Protein AF-A0AAD9X648-F1 (afdb_monomer_lite)

Radius of gyration: 16.15 Å; chains: 1; bounding box: 49×30×41 Å

Sequence (107 aa):
MKTDYSGWFVKYHVNLNSITTAFPEMISTILDPSGLRYYRFVILGIVREADDRESYMAFHMPGKVIRYNLNDKNFNVIYDFSPGSENTYLRFNWVDAYHYIEIVAGI

pLDDT: mean 78.24, std 14.99, range [40.88, 95.56]

Secondary structure (DSSP, 8-state):
--TT-TT---S-----HHHHHH-GGGB-TTS-TTSTTSB--EEEEEE--TTSTT-EEEEEETTEEEEEETTT--EEEEEE--TT-TT------GGG--S--------

Foldseek 3Di:
DDPVCVPDDDPFDADCPVVCVVPVLQADPVDDPVDPSRGQKDFPDWDADPVRQQIWTWMDGQQFIKTARRPPRDIDTPDGNDPDCSPPGDDDDPVNDDPDDPPPPDD

Organism: NCBI:txid168575

Structure (mmCIF, N/CA/C/O backbone):
data_AF-A0AAD9X648-F1
#
_entry.id   AF-A0AAD9X648-F1
#
loop_
_atom_site.group_PDB
_atom_site.id
_atom_site.type_symbol
_atom_site.label_atom_id
_atom_site.label_alt_id
_atom_site.label_comp_id
_atom_s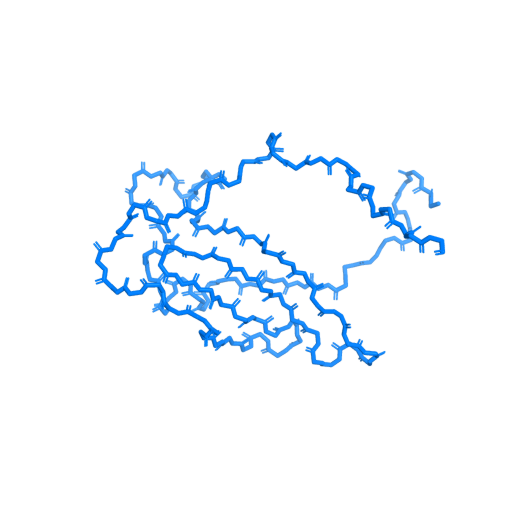ite.label_asym_id
_atom_site.label_entity_id
_atom_site.label_seq_id
_atom_site.pdbx_PDB_ins_code
_atom_site.Cartn_x
_atom_site.Cartn_y
_atom_site.Cartn_z
_atom_site.occupancy
_atom_site.B_iso_or_equiv
_atom_site.auth_seq_id
_atom_site.auth_comp_id
_atom_site.auth_asym_id
_atom_site.auth_atom_id
_atom_site.pdbx_PDB_model_num
ATOM 1 N N . MET A 1 1 ? -17.367 16.232 15.665 1.00 62.41 1 MET A N 1
ATOM 2 C CA . MET A 1 1 ? -15.997 15.833 16.061 1.00 62.41 1 MET A CA 1
ATOM 3 C C . MET A 1 1 ? -15.327 17.044 16.694 1.00 62.41 1 MET A C 1
ATOM 5 O O . MET A 1 1 ? -15.542 18.135 16.180 1.00 62.41 1 MET A O 1
ATOM 9 N N . LYS A 1 2 ? -14.619 16.902 17.822 1.00 79.44 2 LYS A N 1
ATOM 10 C CA . LYS A 1 2 ? -13.956 18.050 18.463 1.00 79.44 2 LYS A CA 1
ATOM 11 C C . LYS A 1 2 ? -12.779 18.529 17.607 1.00 79.44 2 LYS A C 1
ATOM 13 O O . LYS A 1 2 ? -12.116 17.718 16.964 1.00 79.44 2 LYS A O 1
ATOM 18 N N . THR A 1 3 ? -12.538 19.835 17.603 1.00 85.50 3 THR A N 1
ATOM 19 C CA . THR A 1 3 ? -11.454 20.489 16.849 1.00 85.50 3 THR A CA 1
ATOM 20 C C . THR A 1 3 ? -10.067 20.220 17.431 1.00 85.50 3 THR A C 1
ATOM 22 O O . THR A 1 3 ? -9.070 20.428 16.753 1.00 85.50 3 THR A O 1
ATOM 25 N N . ASP A 1 4 ? -10.007 19.741 18.672 1.00 87.31 4 ASP A N 1
ATOM 26 C CA . ASP A 1 4 ? -8.782 19.394 19.394 1.00 87.31 4 ASP A CA 1
ATOM 27 C C . ASP A 1 4 ? -8.274 17.975 19.092 1.00 87.31 4 ASP A C 1
ATOM 29 O O . ASP A 1 4 ? -7.300 17.532 19.692 1.00 87.31 4 ASP A O 1
ATOM 33 N N . TYR A 1 5 ? -8.944 17.246 18.192 1.00 80.25 5 TYR A N 1
ATOM 34 C CA . TYR A 1 5 ? -8.614 15.867 17.830 1.00 80.25 5 TYR A CA 1
ATOM 35 C C . TYR A 1 5 ? -8.596 14.878 19.018 1.00 80.25 5 TYR A C 1
ATOM 37 O O . TYR A 1 5 ? -8.196 13.731 18.849 1.00 80.25 5 TYR A O 1
ATOM 45 N N . SER A 1 6 ? -9.106 15.255 20.200 1.00 82.38 6 SER A N 1
ATOM 46 C CA . SER A 1 6 ? -8.964 14.507 21.469 1.00 82.38 6 SER A CA 1
ATOM 47 C C . SER A 1 6 ? -9.663 13.139 21.528 1.00 82.38 6 SER A C 1
ATOM 49 O O . SER A 1 6 ? -9.538 12.423 22.516 1.00 82.38 6 SER A O 1
ATOM 51 N N . GLY A 1 7 ? -10.395 12.755 20.479 1.00 85.19 7 GLY A N 1
ATOM 52 C CA . GLY A 1 7 ? -11.007 11.430 20.321 1.00 85.19 7 GLY A CA 1
ATOM 53 C C . GLY A 1 7 ? -10.490 10.642 19.116 1.00 85.19 7 GLY A C 1
ATOM 54 O O . GLY A 1 7 ? -11.063 9.609 18.777 1.00 85.19 7 GLY A O 1
ATOM 55 N N . TRP A 1 8 ? -9.465 11.141 18.426 1.00 87.00 8 TRP A N 1
ATOM 56 C CA . TRP A 1 8 ? -8.893 10.453 17.278 1.00 87.00 8 TRP A CA 1
ATOM 57 C C . TRP A 1 8 ? -7.961 9.348 17.752 1.00 87.00 8 TRP A C 1
ATOM 59 O O . TRP A 1 8 ? -7.132 9.541 18.637 1.00 87.00 8 TRP A O 1
ATOM 69 N N . PHE A 1 9 ? -8.068 8.197 17.106 1.00 87.62 9 PHE A N 1
ATOM 70 C CA . PHE A 1 9 ? -7.111 7.115 17.245 1.00 87.62 9 PHE A CA 1
ATOM 71 C C . PHE A 1 9 ? -6.688 6.655 15.854 1.00 87.62 9 PHE A C 1
ATOM 73 O O . PHE A 1 9 ? -7.450 6.732 14.887 1.00 87.62 9 PHE A O 1
ATOM 80 N N . VAL A 1 10 ? -5.447 6.191 15.746 1.00 85.50 10 VAL A N 1
ATOM 81 C CA . VAL A 1 10 ? -4.933 5.632 14.496 1.00 85.50 10 VAL A CA 1
ATOM 82 C C . VAL A 1 10 ? -5.611 4.290 14.267 1.00 85.50 10 VAL A C 1
ATOM 84 O O . VAL A 1 10 ? -5.434 3.364 15.054 1.00 85.50 10 VAL A O 1
ATOM 87 N N . LYS A 1 11 ? -6.389 4.187 13.187 1.00 85.06 11 LYS A N 1
ATOM 88 C CA . LYS A 1 11 ? -7.056 2.933 12.822 1.00 85.06 11 LYS A CA 1
ATOM 89 C C . LYS A 1 11 ? -6.120 1.969 12.088 1.00 85.06 11 LYS A C 1
ATOM 91 O O . LYS A 1 11 ? -6.158 0.777 12.354 1.00 85.06 11 LYS A O 1
ATOM 96 N N . TYR A 1 12 ? -5.249 2.485 11.218 1.00 86.69 12 TYR A N 1
ATOM 97 C CA . TYR A 1 12 ? -4.280 1.678 10.475 1.00 86.69 12 TYR A CA 1
ATOM 98 C C . TYR A 1 12 ? -2.923 2.372 10.413 1.00 86.69 12 TYR A C 1
ATOM 100 O O . TYR A 1 12 ? -2.850 3.578 10.181 1.00 86.69 12 TYR A O 1
ATOM 108 N N . HIS A 1 13 ? -1.852 1.595 10.575 1.00 87.75 13 HIS A N 1
ATOM 109 C CA . HIS A 1 13 ? -0.480 2.064 10.413 1.00 87.75 13 HIS A CA 1
ATOM 110 C C . HIS A 1 13 ? 0.195 1.302 9.270 1.00 87.75 13 HIS A C 1
ATOM 112 O O . HIS A 1 13 ? 0.574 0.138 9.416 1.00 87.75 13 HIS A O 1
ATOM 118 N N . VAL A 1 14 ? 0.339 1.972 8.128 1.00 87.50 14 VAL A N 1
ATOM 119 C CA . VAL A 1 14 ? 0.875 1.384 6.897 1.00 87.50 14 VAL A CA 1
ATOM 120 C C . VAL A 1 14 ? 2.393 1.543 6.858 1.00 87.50 14 VAL A C 1
ATOM 122 O O . VAL A 1 14 ? 2.912 2.642 7.033 1.00 87.50 14 VAL A O 1
ATOM 125 N N . ASN A 1 15 ? 3.105 0.446 6.598 1.00 87.06 15 ASN A N 1
ATOM 126 C CA . ASN A 1 15 ? 4.544 0.457 6.344 1.00 87.06 15 ASN A CA 1
ATOM 127 C C . ASN A 1 15 ? 4.815 -0.149 4.963 1.00 87.06 15 ASN A C 1
ATOM 129 O O . ASN A 1 15 ? 4.538 -1.327 4.741 1.00 87.06 15 ASN A O 1
ATOM 133 N N . LEU A 1 16 ? 5.357 0.667 4.056 1.00 86.75 16 LEU A N 1
ATOM 134 C CA . LEU A 1 16 ? 5.600 0.303 2.659 1.00 86.75 16 LEU A CA 1
ATOM 135 C C . LEU A 1 16 ? 7.027 -0.215 2.408 1.00 86.75 16 LEU A C 1
ATOM 137 O O . LEU A 1 16 ? 7.346 -0.548 1.273 1.00 86.75 16 LEU A O 1
ATOM 141 N N . ASN A 1 17 ? 7.881 -0.335 3.432 1.00 88.00 17 ASN A N 1
ATOM 142 C CA . ASN A 1 17 ? 9.277 -0.769 3.261 1.00 88.00 17 ASN A CA 1
ATOM 143 C C . ASN A 1 17 ? 9.401 -2.176 2.649 1.00 88.00 17 ASN A C 1
ATOM 145 O O . ASN A 1 17 ? 10.304 -2.445 1.860 1.00 88.00 17 ASN A O 1
ATOM 149 N N . SER A 1 18 ? 8.498 -3.093 3.008 1.00 89.62 18 SER A N 1
ATOM 150 C CA . SER A 1 18 ? 8.470 -4.439 2.420 1.00 89.62 18 SER A CA 1
ATOM 151 C C . SER A 1 18 ? 8.107 -4.405 0.933 1.00 89.62 18 SER A C 1
ATOM 153 O O . SER A 1 18 ? 8.682 -5.149 0.142 1.00 89.62 18 SER A O 1
ATOM 155 N N . ILE A 1 19 ? 7.214 -3.495 0.542 1.00 90.94 19 ILE A N 1
ATOM 156 C CA . ILE A 1 19 ? 6.806 -3.288 -0.850 1.00 90.94 19 ILE A CA 1
ATOM 157 C C . ILE A 1 19 ? 7.953 -2.662 -1.639 1.00 90.94 19 ILE A C 1
ATOM 159 O O . ILE A 1 19 ? 8.252 -3.135 -2.725 1.00 90.94 19 ILE A O 1
ATOM 163 N N . THR A 1 20 ? 8.636 -1.650 -1.10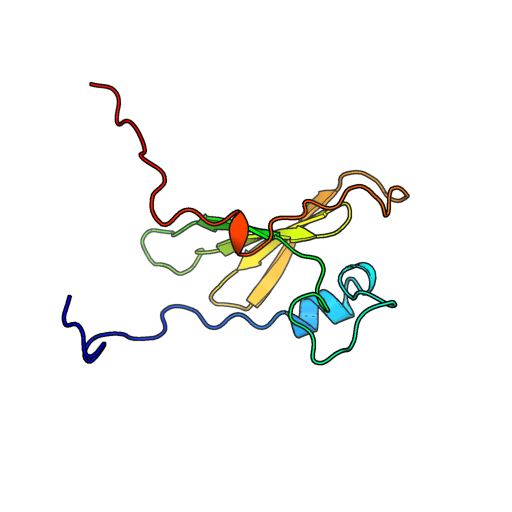2 1.00 89.31 20 THR A N 1
ATOM 164 C CA . THR A 1 20 ? 9.759 -0.998 -1.800 1.00 89.31 20 THR A CA 1
ATOM 165 C C . THR A 1 20 ? 10.967 -1.921 -1.953 1.00 89.31 20 THR A C 1
ATOM 167 O O . THR A 1 20 ? 11.723 -1.784 -2.910 1.00 89.31 20 THR A O 1
ATOM 170 N N . THR A 1 21 ? 11.123 -2.894 -1.050 1.00 90.50 21 THR A N 1
ATOM 171 C CA . THR A 1 21 ? 12.124 -3.965 -1.174 1.00 90.50 21 THR A CA 1
ATOM 172 C C . THR A 1 21 ? 11.762 -4.942 -2.298 1.00 90.50 21 THR A C 1
ATOM 174 O O . THR A 1 21 ? 12.638 -5.357 -3.050 1.00 90.50 21 THR A O 1
ATOM 177 N N . ALA A 1 22 ? 10.480 -5.304 -2.427 1.00 91.56 22 ALA A N 1
ATOM 178 C CA . ALA A 1 22 ? 9.999 -6.208 -3.475 1.00 91.56 22 ALA A CA 1
ATOM 179 C C . ALA A 1 22 ? 9.873 -5.534 -4.853 1.00 91.56 22 ALA A C 1
ATOM 181 O O . ALA A 1 22 ? 10.050 -6.194 -5.874 1.00 91.56 22 ALA A O 1
ATOM 182 N N . PHE A 1 23 ? 9.589 -4.231 -4.875 1.00 90.12 23 PHE A N 1
ATOM 183 C CA . PHE A 1 23 ? 9.362 -3.432 -6.076 1.00 90.12 23 PHE A CA 1
ATOM 184 C C . PHE A 1 23 ? 10.162 -2.120 -6.030 1.00 90.12 23 PHE A C 1
ATOM 186 O O . PHE A 1 23 ? 9.608 -1.049 -5.740 1.00 90.12 23 PHE A O 1
ATOM 193 N N . PRO A 1 24 ? 11.477 -2.169 -6.307 1.00 88.50 24 PRO A N 1
ATOM 194 C CA . PRO A 1 24 ? 12.335 -0.988 -6.284 1.00 88.50 24 PRO A CA 1
ATOM 195 C C . PRO A 1 24 ? 11.905 0.110 -7.265 1.00 88.50 24 PRO A C 1
ATOM 197 O O . PRO A 1 24 ? 12.220 1.275 -7.041 1.00 88.50 24 PRO A O 1
ATOM 200 N N . GLU A 1 25 ? 11.140 -0.215 -8.314 1.00 84.88 25 GLU A N 1
ATOM 201 C CA . GLU A 1 25 ? 10.580 0.757 -9.262 1.00 84.88 25 GLU A CA 1
ATOM 202 C C . GLU A 1 25 ? 9.599 1.754 -8.615 1.00 84.88 25 GLU A C 1
ATOM 204 O O . GLU A 1 25 ? 9.312 2.816 -9.176 1.00 84.88 25 GLU A O 1
ATOM 209 N N . MET A 1 26 ? 9.105 1.441 -7.412 1.00 85.12 26 MET A N 1
ATOM 210 C CA . MET A 1 26 ? 8.341 2.366 -6.578 1.00 85.12 26 MET A CA 1
ATOM 211 C C . MET A 1 26 ? 9.206 3.526 -6.065 1.00 85.12 26 MET A C 1
ATOM 213 O O . MET A 1 26 ? 8.669 4.576 -5.719 1.00 85.12 26 MET A O 1
ATOM 217 N N . ILE A 1 27 ? 10.529 3.378 -6.008 1.00 85.00 27 ILE A N 1
ATOM 218 C CA . ILE A 1 27 ? 11.446 4.418 -5.540 1.00 85.00 27 ILE A CA 1
ATOM 219 C C . ILE A 1 27 ? 11.853 5.309 -6.717 1.00 85.00 27 ILE A C 1
ATOM 221 O O . ILE A 1 27 ? 12.279 4.847 -7.774 1.00 85.00 27 ILE A O 1
ATOM 225 N N . SER A 1 28 ? 11.749 6.623 -6.538 1.00 77.12 28 SER A N 1
ATOM 226 C CA . SER A 1 28 ? 12.234 7.578 -7.526 1.00 77.12 28 SER A CA 1
ATOM 227 C C . SER A 1 28 ? 13.742 7.786 -7.394 1.00 77.12 28 SER A C 1
ATOM 229 O O . SER A 1 28 ? 14.214 8.310 -6.393 1.00 77.12 28 SER A O 1
ATOM 231 N N . THR A 1 29 ? 14.494 7.469 -8.447 1.00 71.81 29 THR A N 1
ATOM 232 C CA . THR A 1 29 ? 15.961 7.634 -8.510 1.00 71.81 29 THR A CA 1
ATOM 233 C C . THR A 1 29 ? 16.435 9.083 -8.665 1.00 71.81 29 THR A C 1
ATOM 235 O O . THR A 1 29 ? 17.619 9.363 -8.520 1.00 71.81 29 THR A O 1
ATOM 238 N N . ILE A 1 30 ? 15.523 10.007 -8.982 1.00 67.25 30 ILE A N 1
ATOM 239 C CA . ILE A 1 30 ? 15.832 11.411 -9.319 1.00 67.25 30 ILE A CA 1
ATOM 240 C C . ILE A 1 30 ? 15.509 12.355 -8.148 1.00 67.25 30 ILE A C 1
ATOM 242 O O . ILE A 1 30 ? 15.883 13.525 -8.161 1.00 67.25 30 ILE A O 1
ATOM 246 N N . LEU A 1 31 ? 14.778 11.876 -7.140 1.00 68.44 31 LEU A N 1
ATOM 247 C CA . LEU A 1 31 ? 14.236 12.717 -6.078 1.00 68.44 31 LEU A CA 1
ATOM 248 C C . LEU A 1 31 ? 14.939 12.441 -4.756 1.00 68.44 31 LEU A C 1
ATOM 250 O O . LEU A 1 31 ? 15.292 11.303 -4.462 1.00 68.44 31 LEU A O 1
ATOM 254 N N . ASP A 1 32 ? 15.111 13.500 -3.970 1.00 69.88 32 ASP A N 1
ATOM 255 C CA . ASP A 1 32 ? 15.673 13.419 -2.627 1.00 69.88 32 ASP A CA 1
ATOM 256 C C . ASP A 1 32 ? 14.876 12.411 -1.769 1.00 69.88 32 ASP A C 1
ATOM 258 O O . ASP A 1 32 ? 13.645 12.528 -1.713 1.00 69.88 32 ASP A O 1
ATOM 262 N N . PRO A 1 33 ? 15.542 11.454 -1.089 1.00 67.12 33 PRO A N 1
ATOM 263 C CA . PRO A 1 33 ? 14.930 10.563 -0.102 1.00 67.12 33 PRO A CA 1
ATOM 264 C C . PRO A 1 33 ? 14.078 11.258 0.959 1.00 67.12 33 PRO A C 1
ATOM 266 O O . PRO A 1 33 ? 13.146 10.649 1.484 1.00 67.12 33 PRO A O 1
ATOM 269 N N . SER A 1 34 ? 14.368 12.525 1.271 1.00 67.56 34 SER A N 1
ATOM 270 C CA . SER A 1 34 ? 13.573 13.314 2.221 1.00 67.56 34 SER A CA 1
ATOM 271 C C . SER A 1 34 ? 12.294 13.921 1.615 1.00 67.56 34 SER A C 1
ATOM 273 O O . SER A 1 34 ? 11.418 14.408 2.333 1.00 67.56 34 SER A O 1
ATOM 275 N N . GLY A 1 35 ? 12.153 13.885 0.287 1.00 65.12 35 GLY A N 1
ATOM 276 C CA . GLY A 1 35 ? 11.060 14.514 -0.439 1.00 65.12 35 GLY A CA 1
ATOM 277 C C . GLY A 1 35 ? 9.778 13.678 -0.469 1.00 65.12 35 GLY A C 1
ATOM 278 O O . GLY A 1 35 ? 9.795 12.472 -0.700 1.00 65.12 35 GLY A O 1
ATOM 279 N N . LEU A 1 36 ? 8.624 14.350 -0.385 1.00 61.34 36 LEU A N 1
ATOM 280 C CA . LEU A 1 36 ? 7.279 13.745 -0.474 1.00 61.34 36 LEU A CA 1
ATOM 281 C C . LEU A 1 36 ? 7.020 12.930 -1.758 1.00 61.34 36 LEU A C 1
ATOM 283 O O . LEU A 1 36 ? 6.053 12.181 -1.832 1.00 61.34 36 LEU A O 1
ATOM 287 N N . ARG A 1 37 ? 7.862 13.090 -2.782 1.00 65.19 37 ARG A N 1
ATOM 288 C CA . ARG A 1 37 ? 7.765 12.406 -4.079 1.00 65.19 37 ARG A CA 1
ATOM 289 C C . ARG A 1 37 ? 8.772 11.258 -4.236 1.00 65.19 37 ARG A C 1
ATOM 291 O O . ARG A 1 37 ? 8.910 10.721 -5.332 1.00 65.19 37 ARG A O 1
ATOM 298 N N . TYR A 1 38 ? 9.487 10.898 -3.170 1.00 75.75 38 TYR A N 1
ATOM 299 C CA . TYR A 1 38 ? 10.464 9.811 -3.192 1.00 75.75 38 TYR A CA 1
ATOM 300 C C . TYR A 1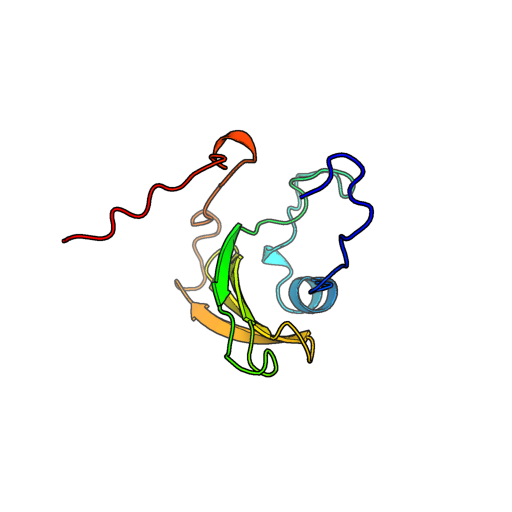 38 ? 9.821 8.463 -3.548 1.00 75.75 38 TYR A C 1
ATOM 302 O O . TYR A 1 38 ? 10.405 7.684 -4.299 1.00 75.75 38 TYR A O 1
ATOM 310 N N . TYR A 1 39 ? 8.582 8.231 -3.107 1.00 82.31 39 TYR A N 1
ATOM 311 C CA . TYR A 1 39 ? 7.805 7.051 -3.473 1.00 82.31 39 TYR A CA 1
ATOM 312 C C . TYR A 1 39 ? 6.772 7.364 -4.560 1.00 82.31 39 TYR A C 1
ATOM 314 O O . TYR A 1 39 ? 5.969 8.290 -4.444 1.00 82.31 39 TYR A O 1
ATOM 322 N N . ARG A 1 40 ? 6.770 6.553 -5.616 1.00 84.69 40 ARG A N 1
ATOM 323 C CA . ARG A 1 40 ? 5.858 6.617 -6.758 1.00 84.69 40 ARG A CA 1
ATOM 324 C C . ARG A 1 40 ? 4.658 5.716 -6.493 1.00 84.69 40 ARG A C 1
ATOM 326 O O . ARG A 1 40 ? 4.617 4.579 -6.951 1.00 84.69 40 ARG A O 1
ATOM 333 N N . PHE A 1 41 ? 3.678 6.213 -5.748 1.00 86.38 41 PHE A N 1
ATOM 334 C CA . PHE A 1 41 ? 2.417 5.502 -5.564 1.00 86.38 41 PHE A CA 1
ATOM 335 C C . PHE A 1 41 ? 1.230 6.446 -5.421 1.00 86.38 41 PHE A C 1
ATOM 337 O O . PHE A 1 41 ? 1.379 7.627 -5.115 1.00 86.38 41 PHE A O 1
ATOM 344 N N . VAL A 1 42 ? 0.045 5.890 -5.634 1.00 86.88 42 VAL A N 1
ATOM 345 C CA . VAL A 1 42 ? -1.245 6.553 -5.478 1.00 86.88 42 VAL A CA 1
ATOM 346 C C . VAL A 1 42 ? -2.184 5.581 -4.792 1.00 86.88 42 VAL A C 1
ATOM 348 O O . VAL A 1 42 ? -2.393 4.475 -5.286 1.00 86.88 42 VAL A O 1
ATOM 351 N N . ILE A 1 43 ? -2.790 5.996 -3.685 1.00 88.94 43 ILE A N 1
ATOM 352 C CA . ILE A 1 43 ? -3.837 5.209 -3.030 1.00 88.94 43 ILE A CA 1
ATOM 353 C C . ILE A 1 43 ? -5.102 5.294 -3.886 1.00 88.94 43 ILE A C 1
ATOM 355 O O . ILE A 1 43 ? -5.625 6.382 -4.108 1.00 88.94 43 ILE A O 1
ATOM 359 N N . LEU A 1 44 ? -5.583 4.148 -4.366 1.00 90.12 44 LEU A N 1
ATOM 360 C CA . LEU A 1 44 ? -6.829 4.052 -5.130 1.00 90.12 44 LEU A CA 1
ATOM 361 C C . LEU A 1 44 ? -8.041 3.968 -4.199 1.00 90.12 44 LEU A C 1
ATOM 363 O O . LEU A 1 44 ? -9.116 4.454 -4.531 1.00 90.12 44 LEU A O 1
ATOM 367 N N . GLY A 1 45 ? -7.867 3.359 -3.025 1.00 90.44 45 GLY A N 1
ATOM 368 C CA . GLY A 1 45 ? -8.915 3.286 -2.020 1.00 90.44 45 GLY A CA 1
ATOM 369 C C . GLY A 1 45 ? -8.546 2.413 -0.830 1.00 90.44 45 GLY A C 1
ATOM 370 O O . GLY A 1 45 ? -7.597 1.626 -0.869 1.00 90.44 45 GLY A O 1
ATOM 371 N N . ILE A 1 46 ? -9.332 2.557 0.234 1.00 91.44 46 ILE A N 1
ATOM 372 C CA . ILE A 1 46 ? -9.324 1.663 1.391 1.00 91.44 46 ILE A CA 1
ATOM 373 C C . ILE A 1 46 ? -10.656 0.926 1.390 1.00 91.44 46 ILE A C 1
ATOM 375 O O . ILE A 1 46 ? -11.708 1.551 1.523 1.00 91.44 46 ILE A O 1
ATOM 379 N N . VAL A 1 47 ? -10.600 -0.393 1.258 1.00 90.56 47 VAL A N 1
ATOM 380 C CA . VAL A 1 47 ? -11.767 -1.266 1.347 1.00 90.56 47 VAL A CA 1
ATOM 381 C C . VAL A 1 47 ? -11.852 -1.772 2.777 1.00 90.56 47 VAL A C 1
ATOM 383 O O . VAL A 1 47 ? -10.891 -2.338 3.300 1.00 90.56 47 VAL A O 1
ATOM 386 N N . ARG A 1 48 ? -12.984 -1.487 3.425 1.00 89.38 48 ARG A N 1
ATOM 387 C CA . ARG A 1 48 ? -13.237 -1.848 4.820 1.00 89.38 48 ARG A CA 1
ATOM 388 C C . ARG A 1 48 ? -14.194 -3.022 4.877 1.00 89.38 48 ARG A C 1
ATOM 390 O O . ARG A 1 48 ? -15.303 -2.923 4.360 1.00 89.38 48 ARG A O 1
ATOM 397 N N . GLU A 1 49 ? -13.759 -4.083 5.533 1.00 82.94 49 GLU A N 1
ATOM 398 C CA . GLU A 1 49 ? -14.575 -5.264 5.799 1.00 82.94 49 GLU A CA 1
ATOM 399 C C . GLU A 1 49 ? -15.288 -5.134 7.149 1.00 82.94 49 GLU A C 1
ATOM 401 O O . GLU A 1 49 ? -14.872 -4.362 8.015 1.00 82.94 49 GLU A O 1
ATOM 406 N N . ALA A 1 50 ? -16.386 -5.872 7.327 1.00 80.38 50 ALA A N 1
ATOM 407 C CA . ALA A 1 50 ? -17.295 -5.701 8.466 1.00 80.38 50 ALA A CA 1
ATOM 408 C C . ALA A 1 50 ? -16.626 -5.903 9.840 1.00 80.38 50 ALA A C 1
ATOM 410 O O . ALA A 1 50 ? -16.992 -5.236 10.806 1.00 80.38 50 ALA A O 1
ATOM 411 N N . ASP A 1 51 ? -15.645 -6.801 9.927 1.00 81.44 51 ASP A N 1
ATOM 412 C CA . ASP A 1 51 ? -14.869 -7.074 11.141 1.00 81.44 51 ASP A CA 1
ATOM 413 C C . ASP A 1 51 ? -13.460 -6.461 11.106 1.00 81.44 51 ASP A C 1
ATOM 415 O O . ASP A 1 51 ? -12.615 -6.781 11.941 1.00 81.44 51 ASP A O 1
ATOM 419 N N . ASP A 1 52 ? -13.210 -5.588 10.127 1.00 78.19 52 ASP A N 1
ATOM 420 C CA . ASP A 1 52 ? -11.925 -4.997 9.778 1.00 78.19 52 ASP A CA 1
ATOM 421 C C . ASP A 1 52 ? -10.788 -5.986 9.454 1.00 78.19 52 ASP A C 1
ATOM 423 O O . ASP A 1 52 ? -9.745 -5.513 9.012 1.00 78.19 52 ASP A O 1
ATOM 427 N N . ARG A 1 53 ? -10.939 -7.313 9.614 1.00 81.00 53 ARG A N 1
ATOM 428 C CA . ARG A 1 53 ? -9.833 -8.296 9.537 1.00 81.00 53 ARG A CA 1
ATOM 429 C C . ARG A 1 53 ? -9.258 -8.447 8.137 1.00 81.00 53 ARG A C 1
ATOM 431 O O . ARG A 1 53 ? -8.049 -8.597 7.972 1.00 81.00 53 ARG A O 1
ATOM 438 N N . GLU A 1 54 ? -10.121 -8.334 7.140 1.00 84.00 54 GLU A N 1
ATOM 439 C CA . GLU A 1 54 ? -9.746 -8.419 5.730 1.00 84.00 54 GLU A CA 1
ATOM 440 C C . GLU A 1 54 ? -9.695 -7.048 5.045 1.00 84.00 54 GLU A C 1
ATOM 442 O O . GLU A 1 54 ? -9.543 -6.969 3.824 1.00 84.00 54 GLU A O 1
ATOM 447 N N . SER A 1 55 ? -9.764 -5.959 5.825 1.00 92.00 55 SER A N 1
ATOM 448 C CA . SER A 1 55 ? -9.619 -4.597 5.312 1.00 92.00 55 SER A CA 1
ATOM 449 C C . SER A 1 55 ? -8.268 -4.414 4.626 1.00 92.00 55 SER A C 1
ATOM 451 O O . SER A 1 55 ? -7.214 -4.791 5.145 1.00 92.00 55 SER A O 1
ATOM 453 N N . TYR A 1 56 ? -8.287 -3.789 3.453 1.00 94.19 56 TYR A N 1
ATOM 454 C CA . TYR A 1 56 ? -7.095 -3.618 2.636 1.00 94.19 56 TYR A CA 1
ATOM 455 C C . TYR A 1 56 ? -7.037 -2.245 1.974 1.00 94.19 56 TYR A C 1
ATOM 457 O O . TYR A 1 56 ? -8.047 -1.604 1.686 1.00 94.19 56 TYR A O 1
ATOM 465 N N . MET A 1 57 ? -5.816 -1.800 1.706 1.00 94.81 57 MET A N 1
ATOM 466 C CA . MET A 1 57 ? -5.526 -0.650 0.867 1.00 94.81 57 MET A CA 1
ATOM 467 C C . MET A 1 57 ? -5.177 -1.139 -0.535 1.00 94.81 57 MET A C 1
ATOM 469 O O . MET A 1 57 ? -4.278 -1.961 -0.705 1.00 94.81 57 MET A O 1
ATOM 473 N N . ALA A 1 58 ? -5.872 -0.616 -1.539 1.00 94.38 58 ALA A N 1
ATOM 474 C CA . ALA A 1 58 ? -5.477 -0.755 -2.930 1.00 94.38 58 ALA A CA 1
ATOM 475 C C . ALA A 1 58 ? -4.685 0.489 -3.335 1.00 94.38 58 ALA A C 1
ATOM 477 O O . ALA A 1 58 ? -5.147 1.617 -3.140 1.00 94.38 58 ALA A O 1
ATOM 478 N N . PHE A 1 59 ? -3.500 0.303 -3.905 1.00 92.12 59 PHE A N 1
ATOM 479 C CA . PHE A 1 59 ? -2.711 1.414 -4.422 1.00 92.12 59 PHE A CA 1
ATOM 480 C C . PHE A 1 59 ? -2.049 1.061 -5.749 1.00 92.12 59 PHE A C 1
ATOM 482 O O . PHE A 1 59 ? -1.654 -0.074 -6.002 1.00 92.12 59 PHE A O 1
ATOM 489 N N . HIS A 1 60 ? -1.954 2.066 -6.607 1.00 90.25 60 HIS A N 1
ATOM 490 C CA . HIS A 1 60 ? -1.239 2.021 -7.865 1.00 90.25 60 HIS A CA 1
ATOM 491 C C . HIS A 1 60 ? 0.220 2.431 -7.628 1.00 90.25 60 HIS A C 1
ATOM 493 O O . HIS A 1 60 ? 0.489 3.444 -6.986 1.00 90.25 60 HIS A O 1
ATOM 499 N N . MET A 1 61 ? 1.151 1.708 -8.231 1.00 87.50 61 MET A N 1
ATOM 500 C CA . MET A 1 61 ? 2.569 2.049 -8.389 1.00 87.50 61 MET A CA 1
ATOM 501 C C . MET A 1 61 ? 2.950 1.864 -9.871 1.00 87.50 61 MET A C 1
ATOM 503 O O . MET A 1 61 ? 2.132 1.327 -10.617 1.00 87.50 61 MET A O 1
ATOM 507 N N . PRO A 1 62 ? 4.129 2.300 -10.354 1.00 86.31 62 PRO A N 1
ATOM 508 C CA . PRO A 1 62 ? 4.495 2.153 -11.761 1.00 86.31 62 PRO A CA 1
ATOM 509 C C . PRO A 1 62 ? 4.207 0.750 -12.314 1.00 86.31 62 PRO A C 1
ATOM 511 O O . PRO A 1 62 ? 4.776 -0.243 -11.866 1.00 86.31 62 PRO A O 1
ATOM 514 N N . GLY A 1 63 ? 3.269 0.681 -13.263 1.00 85.44 63 GLY A N 1
ATOM 515 C CA . GLY A 1 63 ? 2.888 -0.550 -13.954 1.00 85.44 63 GLY A CA 1
ATOM 516 C C . GLY A 1 63 ? 2.092 -1.571 -13.133 1.00 85.44 63 GLY A C 1
ATOM 517 O O . GLY A 1 63 ? 1.733 -2.601 -13.692 1.00 85.44 63 GLY A O 1
ATOM 518 N N . LYS A 1 64 ? 1.769 -1.332 -11.852 1.00 90.38 64 LYS A N 1
ATOM 519 C CA . LYS A 1 64 ? 1.086 -2.332 -11.007 1.00 90.38 64 LYS A CA 1
ATOM 520 C C . LYS A 1 64 ? 0.036 -1.731 -10.083 1.00 90.38 64 LYS A C 1
ATOM 522 O O . LYS A 1 64 ? 0.170 -0.610 -9.596 1.00 90.38 64 LYS A O 1
ATOM 527 N N . VAL A 1 65 ? -0.976 -2.531 -9.767 1.00 92.62 65 VAL A N 1
ATOM 528 C CA . VAL A 1 65 ? -1.881 -2.294 -8.641 1.00 92.62 65 VAL A CA 1
ATOM 529 C C . VAL A 1 65 ? -1.631 -3.352 -7.576 1.00 92.62 65 VAL A C 1
ATOM 531 O O . VAL A 1 65 ? -1.671 -4.554 -7.848 1.00 92.62 65 VAL A O 1
ATOM 534 N N . ILE A 1 66 ? -1.394 -2.891 -6.354 1.00 94.50 66 ILE A N 1
ATOM 535 C CA . ILE A 1 66 ? -1.104 -3.718 -5.190 1.00 94.50 66 ILE A CA 1
ATOM 536 C C . ILE A 1 66 ? -2.293 -3.675 -4.233 1.00 94.50 66 ILE A C 1
ATOM 538 O O . ILE A 1 66 ? -2.811 -2.602 -3.913 1.00 94.50 66 ILE A O 1
ATOM 542 N N . ARG A 1 67 ? -2.696 -4.849 -3.744 1.00 95.56 67 ARG A N 1
ATOM 543 C CA . ARG A 1 67 ? -3.522 -4.999 -2.544 1.00 95.56 67 ARG A CA 1
ATOM 544 C C . ARG A 1 67 ? -2.595 -5.162 -1.349 1.00 95.56 67 ARG A C 1
ATOM 546 O O . ARG A 1 67 ? -1.734 -6.033 -1.369 1.00 95.56 67 ARG A O 1
ATOM 553 N N . TYR A 1 68 ? -2.797 -4.352 -0.319 1.00 95.31 68 TYR A N 1
ATOM 554 C CA . TYR A 1 68 ? -2.083 -4.415 0.954 1.00 95.31 68 TYR A CA 1
ATOM 555 C C . TYR A 1 68 ? -3.085 -4.629 2.081 1.00 95.31 68 TYR A C 1
ATOM 557 O O . TYR A 1 68 ? -3.917 -3.757 2.336 1.00 95.31 68 TYR A O 1
ATOM 565 N N . ASN A 1 69 ? -3.029 -5.777 2.745 1.00 93.38 69 ASN A N 1
ATOM 566 C CA . ASN A 1 69 ? -3.871 -6.041 3.905 1.00 93.38 69 ASN A CA 1
ATOM 567 C C . ASN A 1 69 ? -3.406 -5.157 5.076 1.00 93.38 69 ASN A C 1
ATOM 569 O O . ASN A 1 69 ? -2.221 -5.070 5.398 1.00 93.38 69 ASN A O 1
ATOM 573 N N . LEU A 1 70 ? -4.354 -4.439 5.679 1.00 92.44 70 LEU A N 1
ATOM 574 C CA . LEU A 1 70 ? -4.075 -3.403 6.675 1.00 92.44 70 LEU A CA 1
ATOM 575 C C . LEU A 1 70 ? -3.781 -3.958 8.077 1.00 92.44 70 LEU A C 1
ATOM 577 O O . LEU A 1 70 ? -3.313 -3.203 8.930 1.00 92.44 70 LEU A O 1
ATOM 581 N N . ASN A 1 71 ? -4.025 -5.250 8.309 1.00 88.94 71 ASN A N 1
ATOM 582 C CA . ASN A 1 71 ? -3.810 -5.918 9.590 1.00 88.94 71 ASN A CA 1
ATOM 583 C C . ASN A 1 71 ? -2.513 -6.724 9.601 1.00 88.94 71 ASN A C 1
ATOM 585 O O . ASN A 1 71 ? -1.649 -6.488 10.446 1.00 88.94 71 ASN A O 1
ATOM 589 N N . ASP A 1 72 ? -2.366 -7.659 8.661 1.00 89.62 72 ASP A N 1
ATOM 590 C CA . ASP A 1 72 ? -1.212 -8.564 8.607 1.00 89.62 72 ASP A CA 1
ATOM 591 C C . ASP A 1 72 ? -0.027 -7.983 7.816 1.00 89.62 72 ASP A C 1
ATOM 593 O O . ASP A 1 72 ? 1.094 -8.476 7.941 1.00 89.62 72 ASP A O 1
ATOM 597 N N . LYS A 1 73 ? -0.257 -6.887 7.072 1.00 90.25 73 LYS A N 1
ATOM 598 C CA . LYS A 1 73 ? 0.734 -6.168 6.252 1.00 90.25 73 LYS A CA 1
ATOM 599 C C . LYS A 1 73 ? 1.258 -6.981 5.066 1.00 90.25 73 LYS A C 1
ATOM 601 O O . LYS A 1 73 ? 2.263 -6.599 4.458 1.00 90.25 73 LYS A O 1
ATOM 606 N N . ASN A 1 74 ? 0.577 -8.073 4.721 1.00 91.88 74 ASN A N 1
ATOM 607 C CA . ASN A 1 74 ? 0.842 -8.828 3.510 1.00 91.88 74 ASN A CA 1
ATOM 608 C C . ASN A 1 74 ? 0.331 -8.066 2.292 1.00 91.88 74 ASN A C 1
ATOM 610 O O . ASN A 1 74 ? -0.638 -7.302 2.352 1.00 91.88 74 ASN A O 1
ATOM 614 N N . PHE A 1 75 ? 0.985 -8.295 1.159 1.00 94.31 75 PHE A N 1
ATOM 615 C CA . PHE A 1 75 ? 0.600 -7.676 -0.094 1.00 94.31 75 PHE A CA 1
ATOM 616 C C . PHE A 1 75 ? 0.658 -8.655 -1.252 1.00 94.31 75 PHE A C 1
ATOM 618 O O . PHE A 1 75 ? 1.449 -9.597 -1.268 1.00 94.31 75 PHE A O 1
ATOM 625 N N . ASN A 1 76 ? -0.175 -8.392 -2.249 1.00 95.06 76 ASN A N 1
ATOM 626 C CA . ASN A 1 76 ? -0.186 -9.124 -3.499 1.00 95.06 76 ASN A CA 1
ATOM 627 C C . ASN A 1 76 ? -0.488 -8.172 -4.658 1.00 95.06 76 ASN A C 1
ATOM 629 O O . ASN A 1 76 ? -1.211 -7.184 -4.508 1.00 95.06 76 ASN A O 1
ATOM 633 N N . VAL A 1 77 ? 0.058 -8.481 -5.830 1.00 94.56 77 VAL A N 1
ATOM 634 C CA . VAL A 1 77 ? -0.309 -7.792 -7.069 1.00 94.56 77 VAL A CA 1
ATOM 635 C C . VAL A 1 77 ? -1.731 -8.222 -7.426 1.00 94.56 77 VAL A C 1
ATOM 637 O O . VAL A 1 77 ? -2.017 -9.418 -7.475 1.00 94.56 77 VAL A O 1
ATOM 640 N N . ILE A 1 78 ? -2.629 -7.260 -7.627 1.00 94.56 78 ILE A N 1
ATOM 641 C CA . ILE A 1 78 ? -3.995 -7.520 -8.111 1.00 94.56 78 ILE A CA 1
ATOM 642 C C . ILE A 1 78 ? -4.152 -7.192 -9.593 1.00 94.56 78 ILE A C 1
ATOM 644 O O . ILE A 1 78 ? -5.065 -7.705 -10.233 1.00 94.56 78 ILE A O 1
ATOM 648 N N . TYR A 1 79 ? -3.257 -6.370 -10.145 1.00 91.69 79 TYR A N 1
ATOM 649 C CA . TYR A 1 79 ? -3.194 -6.108 -11.577 1.00 91.69 79 TYR A CA 1
ATOM 650 C C . TYR A 1 79 ? -1.781 -5.690 -12.001 1.00 91.69 79 TYR A C 1
ATOM 652 O O . TYR A 1 79 ? -1.136 -4.909 -11.300 1.00 91.69 79 TYR A O 1
ATOM 660 N N . ASP A 1 80 ? -1.324 -6.177 -13.154 1.00 90.06 80 ASP A N 1
ATOM 661 C CA . ASP A 1 80 ? -0.062 -5.787 -13.791 1.00 90.06 80 ASP A CA 1
ATOM 662 C C . ASP A 1 80 ? -0.374 -5.230 -15.189 1.00 90.06 80 ASP A C 1
ATOM 664 O O . ASP A 1 80 ? -0.969 -5.912 -16.024 1.00 90.06 80 ASP A O 1
ATOM 668 N N . PHE A 1 81 ? -0.018 -3.967 -15.433 1.00 82.19 81 PHE A N 1
ATOM 669 C CA . PHE A 1 81 ? -0.257 -3.269 -16.700 1.00 82.19 81 PHE A CA 1
ATOM 670 C C . PHE A 1 81 ? 0.765 -3.633 -17.796 1.00 82.19 81 PHE A C 1
ATOM 672 O O . PHE A 1 81 ? 0.670 -3.097 -18.897 1.00 82.19 81 PHE A O 1
ATOM 679 N N . SER A 1 82 ? 1.651 -4.603 -17.538 1.00 71.50 82 SER A N 1
ATOM 680 C CA . SER A 1 82 ? 2.764 -5.106 -18.358 1.00 71.50 82 SER A CA 1
ATOM 681 C C . SER A 1 82 ? 4.121 -4.430 -18.090 1.00 71.50 82 SER A C 1
ATOM 683 O O . SER A 1 82 ? 4.204 -3.211 -17.912 1.00 71.50 82 SER A O 1
ATOM 685 N N . PRO A 1 83 ? 5.223 -5.209 -18.105 1.00 59.31 83 PRO A N 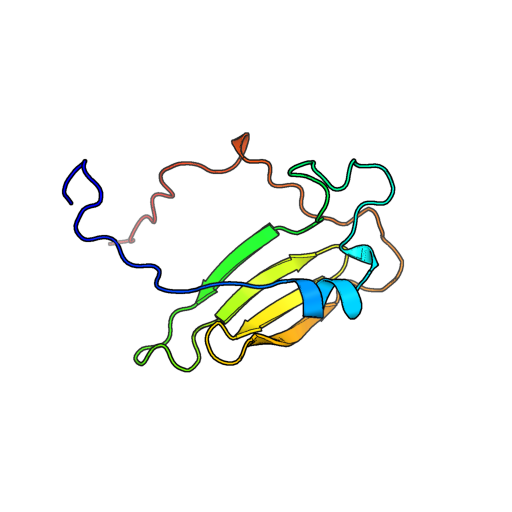1
ATOM 686 C CA . PRO A 1 83 ? 6.573 -4.725 -17.837 1.00 59.31 83 PRO A CA 1
ATOM 687 C C . PRO A 1 83 ? 7.134 -3.960 -19.044 1.00 59.31 83 PRO A C 1
ATOM 689 O O . PRO A 1 83 ? 7.304 -4.526 -20.120 1.00 59.31 83 PRO A O 1
ATOM 692 N N . GLY A 1 84 ? 7.448 -2.673 -18.873 1.00 54.28 84 GLY A N 1
ATOM 693 C CA . GLY A 1 84 ? 8.197 -1.901 -19.877 1.00 54.28 84 GLY A CA 1
ATOM 694 C C . GLY A 1 84 ? 7.782 -0.441 -20.046 1.00 54.28 84 GLY A C 1
ATOM 695 O O . GLY A 1 84 ? 8.531 0.332 -20.637 1.00 54.28 84 GLY A O 1
ATOM 696 N N . SER A 1 85 ? 6.634 -0.020 -19.510 1.00 55.31 85 SER A N 1
ATOM 697 C CA . SER A 1 85 ? 6.214 1.383 -19.556 1.00 55.31 85 SER A CA 1
ATOM 698 C C . SER A 1 85 ? 6.439 2.074 -18.213 1.00 55.31 85 SER A C 1
ATOM 700 O O . SER A 1 85 ? 5.513 2.333 -17.452 1.00 55.31 85 SER A O 1
ATOM 702 N N . GLU A 1 86 ? 7.684 2.459 -17.930 1.00 56.25 86 GLU A N 1
ATOM 703 C CA . GLU A 1 86 ? 8.033 3.275 -16.748 1.00 56.25 86 GLU A CA 1
ATOM 704 C C . GLU A 1 86 ? 7.263 4.614 -16.682 1.00 56.25 86 GLU A C 1
ATOM 706 O O . GLU A 1 86 ? 7.196 5.264 -15.638 1.00 56.25 86 GLU A O 1
ATOM 711 N N . ASN A 1 87 ? 6.642 5.017 -17.797 1.00 57.69 87 ASN A N 1
ATOM 712 C CA . ASN A 1 87 ? 5.852 6.236 -17.931 1.00 57.69 87 ASN A CA 1
ATOM 713 C C . ASN A 1 87 ? 4.374 6.101 -17.530 1.00 57.69 87 ASN A C 1
ATOM 715 O O . ASN A 1 87 ? 3.678 7.113 -17.472 1.00 57.69 87 ASN A O 1
ATOM 719 N N . THR A 1 88 ? 3.866 4.900 -17.240 1.00 61.84 88 THR A N 1
ATOM 720 C CA . THR A 1 88 ? 2.452 4.702 -16.876 1.00 61.84 88 THR A CA 1
ATOM 721 C C . THR A 1 88 ? 2.274 4.743 -15.367 1.00 61.84 88 THR A C 1
ATOM 723 O O . THR A 1 88 ? 1.847 3.762 -14.759 1.00 61.84 88 THR A O 1
ATOM 726 N N . TYR A 1 89 ? 2.641 5.867 -14.744 1.00 66.69 89 TYR A N 1
ATOM 727 C CA . TYR A 1 89 ? 2.301 6.093 -13.347 1.00 66.69 89 TYR A CA 1
ATOM 728 C C . TYR A 1 89 ? 1.279 7.204 -13.180 1.00 66.69 89 TYR A C 1
ATOM 730 O O . TYR A 1 89 ? 1.461 8.324 -13.659 1.00 66.69 89 TYR A O 1
ATOM 738 N N . LEU A 1 90 ? 0.197 6.880 -12.470 1.00 66.19 90 LEU A N 1
ATOM 739 C CA . LEU A 1 90 ? -0.762 7.871 -12.015 1.00 66.19 90 LEU A CA 1
ATOM 740 C C . LEU A 1 90 ? -0.032 8.867 -11.105 1.00 66.19 90 LEU A C 1
ATOM 742 O O . LEU A 1 90 ? 0.665 8.483 -10.165 1.00 66.19 90 LEU A O 1
ATOM 746 N N . ARG A 1 91 ? -0.165 10.154 -11.423 1.00 63.84 91 ARG A N 1
ATOM 747 C CA . ARG A 1 91 ? 0.423 11.274 -10.680 1.00 63.84 91 ARG A CA 1
ATOM 748 C C . ARG A 1 91 ? -0.708 12.055 -10.042 1.00 63.84 91 ARG A C 1
ATOM 750 O O . ARG A 1 91 ? -1.128 13.059 -10.597 1.00 63.84 91 ARG A O 1
ATOM 757 N N . PHE A 1 92 ? -1.186 11.584 -8.895 1.00 60.44 92 PHE A N 1
ATOM 758 C CA . PHE A 1 92 ? -2.026 12.411 -8.035 1.00 60.44 92 PHE A CA 1
ATOM 759 C C . PHE A 1 92 ? -1.111 13.165 -7.076 1.00 60.44 92 PHE A C 1
ATOM 761 O O . PHE A 1 92 ? -0.388 12.576 -6.274 1.00 60.44 92 PHE A O 1
ATOM 768 N N . ASN A 1 93 ? -1.081 14.480 -7.212 1.00 55.56 93 ASN A N 1
ATOM 769 C CA . ASN A 1 93 ? -0.463 15.383 -6.264 1.00 5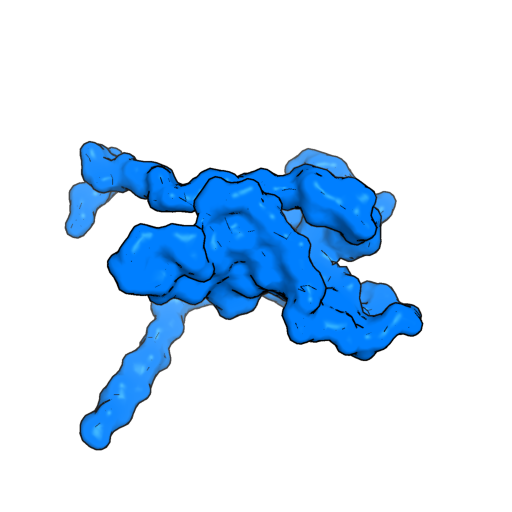5.56 93 ASN A CA 1
ATOM 770 C C . ASN A 1 93 ? -1.462 15.717 -5.153 1.00 55.56 93 ASN A C 1
ATOM 772 O O . ASN A 1 93 ? -2.670 15.576 -5.299 1.00 55.56 93 ASN A O 1
ATOM 776 N N . TRP A 1 94 ? -0.955 16.254 -4.047 1.00 55.78 94 TRP A N 1
ATOM 777 C CA . TRP A 1 94 ? -1.782 16.805 -2.970 1.00 55.78 94 TRP A CA 1
ATOM 778 C C . TRP A 1 94 ? -2.778 17.888 -3.436 1.00 55.78 94 TRP A C 1
ATOM 780 O O . TRP A 1 94 ? -3.803 18.070 -2.790 1.00 55.78 94 TRP A O 1
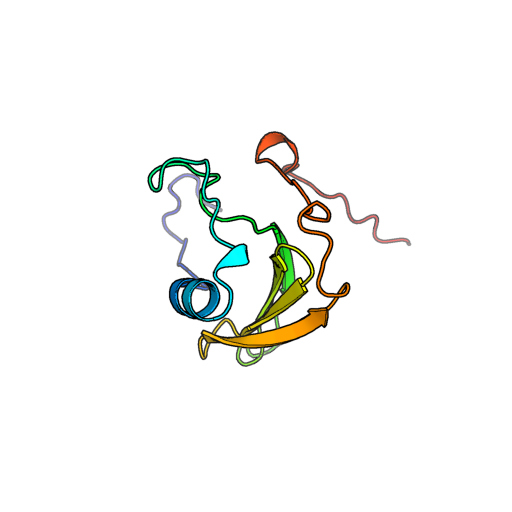ATOM 790 N N . VAL A 1 95 ? -2.514 18.562 -4.566 1.00 54.94 95 VAL A N 1
ATOM 791 C CA . VAL A 1 95 ? -3.457 19.505 -5.204 1.00 54.94 95 VAL A CA 1
ATOM 792 C C . VAL A 1 95 ? -4.659 18.819 -5.860 1.00 54.94 95 VAL A C 1
ATOM 794 O O . VAL A 1 95 ? -5.657 19.479 -6.119 1.00 54.94 95 VAL A O 1
ATOM 797 N N . ASP A 1 96 ? -4.575 17.510 -6.099 1.00 62.47 96 ASP A N 1
ATOM 798 C CA . ASP A 1 96 ? -5.620 16.716 -6.752 1.00 62.47 96 ASP A CA 1
ATOM 799 C C . ASP A 1 96 ? -6.565 16.053 -5.726 1.00 62.47 96 ASP A C 1
ATOM 801 O O . ASP A 1 96 ? -7.558 15.426 -6.098 1.00 62.47 96 ASP A O 1
ATOM 805 N N . ALA A 1 97 ? -6.277 16.186 -4.424 1.00 57.88 97 ALA A N 1
ATOM 806 C CA . ALA A 1 97 ? -7.123 15.690 -3.344 1.00 57.88 97 ALA A CA 1
ATOM 807 C C . ALA A 1 97 ? -8.185 16.738 -2.973 1.00 57.88 97 ALA A C 1
ATOM 809 O O . ALA A 1 97 ? -7.908 17.712 -2.272 1.00 57.88 97 ALA A O 1
ATOM 810 N N . TYR A 1 98 ? -9.423 16.532 -3.422 1.00 56.00 98 TYR A N 1
ATOM 811 C CA . TYR A 1 98 ? -10.554 17.364 -3.015 1.00 56.00 98 TYR A CA 1
ATOM 812 C C . TYR A 1 98 ? -11.105 16.909 -1.659 1.00 56.00 98 TYR A C 1
ATOM 814 O O . TYR A 1 98 ? -11.258 15.717 -1.400 1.00 56.00 98 TYR A O 1
ATOM 822 N N . HIS A 1 99 ? -11.444 17.872 -0.796 1.00 47.31 99 HIS A N 1
ATOM 823 C CA . HIS A 1 99 ? -11.997 17.629 0.546 1.00 47.31 99 HIS A CA 1
ATOM 824 C C . HIS A 1 99 ? -13.343 16.879 0.541 1.00 47.31 99 HIS A C 1
ATOM 826 O O . HIS A 1 99 ? -13.783 16.404 1.587 1.00 47.31 99 HIS A O 1
ATOM 832 N N . TYR A 1 100 ? -14.003 16.793 -0.614 1.00 52.12 100 TYR A N 1
ATOM 833 C CA . TYR A 1 100 ? -15.300 16.158 -0.787 1.00 52.12 100 TYR A CA 1
ATOM 834 C C . TYR A 1 100 ? -15.365 15.523 -2.180 1.00 52.12 100 TYR A C 1
ATOM 836 O O . TYR A 1 100 ? -15.143 16.203 -3.180 1.00 52.12 100 TYR A O 1
ATOM 844 N N . ILE A 1 101 ? -15.680 14.230 -2.244 1.00 56.22 101 ILE A N 1
ATOM 845 C CA . ILE A 1 101 ? -16.262 13.611 -3.436 1.00 56.22 101 ILE A CA 1
ATOM 846 C C . ILE A 1 101 ? -17.744 13.486 -3.099 1.00 56.22 101 ILE A C 1
ATOM 848 O O . ILE A 1 101 ? -18.109 12.682 -2.241 1.00 56.22 101 ILE A O 1
ATOM 852 N N . GLU A 1 102 ? -18.594 14.316 -3.706 1.00 40.88 102 GLU A N 1
ATOM 853 C CA . GLU A 1 102 ? -20.041 14.113 -3.620 1.00 40.88 102 GLU A CA 1
ATOM 854 C C . GLU A 1 102 ? -20.373 12.791 -4.313 1.00 40.88 102 GLU A C 1
ATOM 856 O O . GLU A 1 102 ? -20.370 12.686 -5.539 1.00 40.88 102 GLU A O 1
ATOM 861 N N . ILE A 1 103 ? -20.643 11.754 -3.525 1.00 52.88 103 ILE A N 1
ATOM 862 C CA . ILE A 1 103 ? -21.335 10.582 -4.044 1.00 52.88 103 ILE A CA 1
ATOM 863 C C . ILE A 1 103 ? -22.798 10.998 -4.143 1.00 52.88 103 ILE A C 1
ATOM 865 O O . ILE A 1 103 ? -23.492 11.098 -3.131 1.00 52.88 103 ILE A O 1
ATOM 869 N N . VAL A 1 104 ? -23.263 11.266 -5.363 1.00 53.72 104 VAL A N 1
ATOM 870 C CA . VAL A 1 104 ? -24.695 11.377 -5.641 1.00 53.72 104 VAL A CA 1
ATOM 871 C C . VAL A 1 104 ? -25.293 9.995 -5.391 1.00 53.72 104 VAL A C 1
ATOM 873 O O . VAL A 1 104 ? -25.203 9.100 -6.229 1.00 53.72 104 VAL A O 1
ATOM 876 N N . ALA A 1 105 ? -25.865 9.798 -4.205 1.00 44.12 105 ALA A N 1
ATOM 877 C CA . ALA A 1 105 ? -26.786 8.702 -3.971 1.00 44.12 105 ALA A CA 1
ATOM 878 C C . ALA A 1 105 ? -28.030 8.990 -4.823 1.00 44.12 105 ALA A C 1
ATOM 880 O O . ALA A 1 105 ? -28.832 9.865 -4.497 1.00 44.12 105 ALA A O 1
ATOM 881 N N . GLY A 1 106 ? -28.114 8.321 -5.973 1.00 47.34 106 GLY A N 1
ATOM 882 C CA . GLY A 1 106 ? -29.301 8.317 -6.816 1.00 47.34 106 GLY A CA 1
ATOM 883 C C . GLY A 1 106 ? -30.496 7.767 -6.039 1.00 47.34 106 GLY A C 1
ATOM 884 O O . GLY A 1 106 ? -30.368 6.771 -5.327 1.00 47.34 106 GLY A O 1
ATOM 885 N N . ILE A 1 107 ? -31.596 8.502 -6.171 1.00 44.31 107 ILE A N 1
ATOM 886 C CA . ILE A 1 107 ? -32.915 8.363 -5.543 1.00 44.31 107 ILE A CA 1
ATOM 887 C C . ILE A 1 107 ? -33.580 7.039 -5.928 1.00 44.31 107 ILE A C 1
ATOM 889 O O . ILE A 1 107 ? -33.446 6.651 -7.111 1.00 44.31 107 ILE A O 1
#